Protein AF-A0A7V2CIX1-F1 (afdb_monomer_lite)

pLDDT: mean 84.76, std 13.37, range [49.47, 96.88]

Secondary structure (DSSP, 8-state):
--S------HHHHHHHHHHHHHHHHHHHHHHHHHTTPPPP---HHHH--

Radius of gyration: 15.27 Å; chains: 1; bounding box: 26×29×35 Å

Sequence (49 aa):
TRGESATFQLGHLLLHVCNHGTHHRTQALNMLRHLGVQPPEMDLLVMLK

Foldseek 3Di:
DPPDDDDDDPVVVVVVVVVVVVVVLVVVVVVCVVVVHDRDDDDPVVVVD

Structure (mmCIF, N/CA/C/O backbone):
data_AF-A0A7V2CIX1-F1
#
_entry.id   AF-A0A7V2CIX1-F1
#
loop_
_atom_site.group_PDB
_atom_site.id
_atom_site.type_symbol
_atom_site.label_atom_id
_atom_site.label_alt_id
_atom_site.label_comp_id
_atom_site.label_asym_id
_atom_site.label_entity_id
_atom_site.label_seq_id
_atom_site.pdbx_PDB_ins_code
_atom_site.Cartn_x
_atom_site.Cartn_y
_atom_site.Cartn_z
_atom_site.occupancy
_atom_site.B_iso_or_equiv
_atom_site.auth_seq_id
_atom_site.auth_comp_id
_atom_site.auth_asym_id
_atom_site.auth_atom_id
_atom_site.pdbx_PDB_model_num
ATOM 1 N N . THR A 1 1 ? 12.356 12.707 -13.989 1.00 51.78 1 THR A N 1
ATOM 2 C CA . THR A 1 1 ? 11.710 11.902 -15.047 1.00 51.78 1 THR A CA 1
ATOM 3 C C . THR A 1 1 ? 11.875 12.626 -16.373 1.00 51.78 1 THR A C 1
ATOM 5 O O . THR A 1 1 ? 11.326 13.704 -16.531 1.00 51.78 1 THR A O 1
ATOM 8 N N . ARG A 1 2 ? 12.699 12.111 -17.297 1.00 74.19 2 ARG A N 1
ATOM 9 C CA . ARG A 1 2 ? 12.993 12.750 -18.602 1.00 74.19 2 ARG A CA 1
ATOM 10 C C . ARG A 1 2 ? 12.199 12.136 -19.773 1.00 74.19 2 ARG A C 1
ATOM 12 O O . ARG A 1 2 ? 12.635 12.203 -20.909 1.00 74.19 2 ARG A O 1
ATOM 19 N N . GLY A 1 3 ? 11.049 11.510 -19.498 1.00 78.81 3 GLY A N 1
ATOM 20 C CA . GLY A 1 3 ? 10.230 10.836 -20.521 1.00 78.81 3 GLY A CA 1
ATOM 21 C C . GLY A 1 3 ? 10.831 9.537 -21.077 1.00 78.81 3 GLY A C 1
ATOM 22 O O . GLY A 1 3 ? 10.289 8.958 -22.009 1.00 78.81 3 GLY A O 1
ATOM 23 N N . GLU A 1 4 ? 11.941 9.071 -20.508 1.00 85.69 4 GLU A N 1
ATOM 24 C CA . GLU A 1 4 ? 12.599 7.829 -20.905 1.00 85.69 4 GLU A CA 1
ATOM 25 C C . GLU A 1 4 ? 11.797 6.608 -20.438 1.00 85.69 4 GLU A C 1
ATOM 27 O O . GLU A 1 4 ? 11.278 6.574 -19.318 1.00 85.69 4 GLU A O 1
ATOM 32 N N . SER A 1 5 ? 11.706 5.596 -21.305 1.00 84.75 5 SER A N 1
ATOM 33 C CA . SER A 1 5 ? 11.082 4.316 -20.965 1.00 84.75 5 SER A CA 1
ATOM 34 C C . SER A 1 5 ? 11.971 3.544 -19.994 1.00 84.75 5 SER A C 1
ATOM 36 O O . SER A 1 5 ? 13.157 3.358 -20.252 1.00 84.75 5 SER A O 1
ATOM 38 N N . ALA A 1 6 ? 11.387 3.068 -18.896 1.00 85.12 6 ALA A N 1
ATOM 39 C CA . ALA A 1 6 ? 12.065 2.238 -17.910 1.00 85.12 6 ALA A CA 1
ATOM 40 C C . ALA A 1 6 ? 11.356 0.887 -17.795 1.00 85.12 6 ALA A C 1
ATOM 42 O O . ALA A 1 6 ? 10.126 0.818 -17.750 1.00 85.12 6 ALA A O 1
ATOM 43 N N . THR A 1 7 ? 12.137 -0.189 -17.756 1.00 92.44 7 THR A N 1
ATOM 44 C CA . THR A 1 7 ? 11.635 -1.549 -17.568 1.00 92.44 7 THR A CA 1
ATOM 45 C C . THR A 1 7 ? 11.817 -1.972 -16.118 1.00 92.44 7 THR A C 1
ATOM 47 O O . THR A 1 7 ? 12.835 -1.702 -15.484 1.00 92.44 7 THR A O 1
ATOM 50 N N . PHE A 1 8 ? 10.806 -2.648 -15.583 1.00 92.31 8 PHE A N 1
ATOM 51 C CA . PHE A 1 8 ? 10.804 -3.150 -14.217 1.00 92.31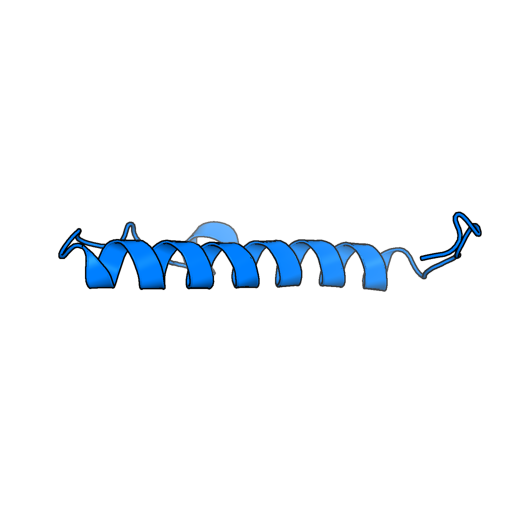 8 PHE A CA 1
ATOM 52 C C . PHE A 1 8 ? 10.241 -4.563 -14.199 1.00 92.31 8 PHE A C 1
ATOM 54 O O . PHE A 1 8 ? 9.376 -4.909 -15.004 1.00 92.31 8 PHE A O 1
ATOM 61 N N . GLN A 1 9 ? 10.692 -5.362 -13.236 1.00 96.88 9 GLN A N 1
ATOM 62 C CA . GLN A 1 9 ? 10.044 -6.635 -12.950 1.00 96.88 9 GLN A CA 1
ATOM 63 C C . GLN A 1 9 ? 8.600 -6.377 -12.518 1.00 96.88 9 GLN A C 1
ATOM 65 O O . GLN A 1 9 ? 8.355 -5.535 -11.650 1.00 96.88 9 GLN A O 1
ATOM 70 N N . LEU A 1 10 ? 7.652 -7.129 -13.081 1.00 95.19 10 LEU A N 1
ATOM 71 C CA . LEU A 1 10 ? 6.224 -6.965 -12.789 1.00 95.19 10 LEU A CA 1
ATOM 72 C C . LEU A 1 10 ? 5.941 -6.997 -11.278 1.00 95.19 10 LEU A C 1
ATOM 74 O O . LEU A 1 10 ? 5.219 -6.145 -10.770 1.00 95.19 10 LEU A O 1
ATOM 78 N N . GLY A 1 11 ? 6.576 -7.917 -10.543 1.00 96.38 11 GLY A N 1
ATOM 79 C CA . GLY A 1 11 ? 6.429 -8.006 -9.088 1.00 96.38 11 GLY A CA 1
ATOM 80 C C . GLY A 1 11 ? 6.838 -6.726 -8.349 1.00 96.38 11 GLY A C 1
ATOM 81 O O . GLY A 1 11 ? 6.155 -6.320 -7.412 1.00 96.38 11 GLY A O 1
ATOM 82 N N . HIS A 1 12 ? 7.891 -6.034 -8.797 1.00 96.19 12 HIS A N 1
ATOM 83 C CA . HIS A 1 12 ? 8.291 -4.753 -8.206 1.00 96.19 12 HIS A CA 1
ATOM 84 C C . HIS A 1 12 ? 7.266 -3.650 -8.474 1.00 96.19 12 HIS A C 1
ATOM 86 O O . HIS A 1 12 ? 6.993 -2.856 -7.577 1.00 96.19 12 HIS A O 1
ATOM 92 N N . LEU A 1 13 ? 6.677 -3.608 -9.673 1.00 95.25 13 LEU A N 1
ATOM 93 C CA . LEU A 1 13 ? 5.625 -2.639 -9.991 1.00 95.25 13 LEU A CA 1
ATOM 94 C C . LEU A 1 13 ? 4.369 -2.878 -9.155 1.00 95.25 13 LEU A C 1
ATOM 96 O O . LEU A 1 13 ? 3.810 -1.926 -8.615 1.00 95.25 13 LEU A O 1
ATOM 100 N N . LEU A 1 14 ? 3.962 -4.137 -8.992 1.00 94.75 14 LEU A N 1
ATOM 101 C CA . LEU A 1 14 ? 2.818 -4.494 -8.154 1.00 94.75 14 LEU A CA 1
ATOM 102 C C . LEU A 1 14 ? 3.055 -4.089 -6.693 1.00 94.75 14 LEU A C 1
ATOM 104 O O . LEU A 1 14 ? 2.225 -3.392 -6.110 1.00 94.75 14 LEU A O 1
ATOM 108 N N . LEU A 1 15 ? 4.220 -4.430 -6.129 1.00 95.12 15 LEU A N 1
ATOM 109 C CA . LEU A 1 15 ? 4.600 -4.012 -4.775 1.00 95.12 15 LEU A CA 1
ATOM 110 C C . LEU A 1 15 ? 4.638 -2.487 -4.632 1.00 95.12 15 LEU A C 1
ATOM 112 O O . LEU A 1 15 ? 4.140 -1.949 -3.644 1.00 95.12 15 LEU A O 1
ATOM 116 N N . HIS A 1 16 ? 5.198 -1.781 -5.617 1.00 93.50 16 HIS A N 1
ATOM 117 C CA . HIS A 1 16 ? 5.231 -0.323 -5.630 1.00 93.50 16 HIS A CA 1
ATOM 118 C C . HIS A 1 16 ? 3.822 0.271 -5.580 1.00 93.50 16 HIS A C 1
ATOM 120 O O . HIS A 1 16 ? 3.564 1.121 -4.732 1.00 93.50 16 HIS A O 1
ATOM 126 N N . VAL A 1 17 ? 2.905 -0.190 -6.434 1.00 93.69 17 VAL A N 1
ATOM 127 C CA . VAL A 1 17 ? 1.526 0.319 -6.481 1.00 93.69 17 VAL A CA 1
ATOM 128 C C . VAL A 1 17 ? 0.797 0.061 -5.161 1.00 93.69 17 VAL A C 1
ATOM 130 O O . VAL A 1 17 ? 0.174 0.981 -4.625 1.00 93.69 17 VAL A O 1
ATOM 133 N N . CYS A 1 18 ? 0.919 -1.141 -4.592 1.00 91.75 18 CYS A N 1
ATOM 134 C CA . CYS A 1 18 ? 0.331 -1.463 -3.289 1.00 91.75 18 CYS A CA 1
ATOM 135 C C . CYS A 1 18 ? 0.878 -0.553 -2.176 1.00 91.75 18 CYS A C 1
ATOM 137 O O . CYS A 1 18 ? 0.106 0.050 -1.426 1.00 91.75 18 CYS A O 1
ATOM 139 N N . ASN A 1 19 ? 2.202 -0.394 -2.102 1.00 91.56 19 ASN A N 1
ATOM 140 C CA . ASN A 1 19 ? 2.848 0.448 -1.094 1.00 91.56 19 ASN A CA 1
ATOM 141 C C . ASN A 1 19 ? 2.498 1.930 -1.274 1.00 91.56 19 ASN A C 1
ATOM 143 O O . ASN A 1 19 ? 2.235 2.628 -0.294 1.00 91.56 19 ASN A O 1
ATOM 147 N N . HIS A 1 20 ? 2.441 2.405 -2.517 1.00 92.88 20 HIS A N 1
ATOM 148 C CA . HIS A 1 20 ? 2.050 3.768 -2.856 1.00 92.88 20 HIS A CA 1
ATOM 149 C C . HIS A 1 20 ? 0.603 4.053 -2.428 1.00 92.88 20 HIS A C 1
ATOM 151 O O . HIS A 1 20 ? 0.334 5.085 -1.814 1.00 92.88 20 HIS A O 1
ATOM 157 N N . GLY A 1 21 ? -0.320 3.113 -2.663 1.00 89.62 21 GLY A N 1
ATOM 158 C CA . GLY A 1 21 ? -1.701 3.212 -2.185 1.00 89.62 21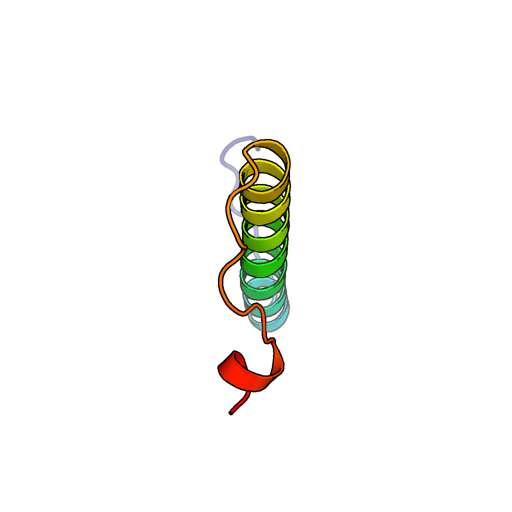 GLY A CA 1
ATOM 159 C C . GLY A 1 21 ? -1.796 3.310 -0.658 1.00 89.62 21 GLY A C 1
ATOM 160 O O . GLY A 1 21 ? -2.512 4.164 -0.135 1.00 89.62 21 GLY A O 1
ATOM 161 N N . THR A 1 22 ? -1.033 2.488 0.069 1.00 88.94 22 THR A N 1
ATOM 162 C CA . THR A 1 22 ? -0.953 2.559 1.539 1.00 88.94 22 THR A CA 1
ATOM 163 C C . THR A 1 22 ? -0.380 3.891 2.022 1.00 88.94 22 THR A C 1
ATOM 165 O O . THR A 1 22 ? -0.933 4.488 2.944 1.00 88.94 22 THR A O 1
ATOM 168 N N . HIS A 1 23 ? 0.671 4.399 1.375 1.00 91.69 23 HIS A N 1
ATOM 169 C CA . HIS A 1 23 ? 1.274 5.688 1.716 1.00 91.69 23 HIS A CA 1
ATOM 170 C C . HIS A 1 23 ? 0.269 6.846 1.614 1.00 91.69 23 HIS A C 1
ATOM 172 O O . HIS A 1 23 ? 0.101 7.602 2.574 1.00 91.69 23 HIS A O 1
ATOM 178 N N . HIS A 1 24 ? -0.453 6.946 0.493 1.00 92.38 24 HIS A N 1
ATOM 179 C CA . HIS A 1 24 ? -1.468 7.991 0.299 1.00 92.38 24 HIS A CA 1
ATOM 180 C C . HIS A 1 24 ? -2.639 7.866 1.265 1.00 92.38 24 HIS A C 1
ATOM 182 O O . HIS A 1 24 ? -3.138 8.876 1.760 1.00 92.38 24 HIS A O 1
ATOM 188 N N . ARG A 1 25 ? -3.054 6.638 1.599 1.00 90.25 25 ARG A N 1
ATOM 189 C CA . ARG A 1 25 ? -4.108 6.413 2.597 1.00 90.25 25 ARG A CA 1
ATOM 190 C C . ARG A 1 25 ? -3.698 6.958 3.963 1.00 90.25 25 ARG A C 1
ATOM 192 O O . ARG A 1 25 ? -4.462 7.703 4.570 1.00 90.25 25 ARG A O 1
ATOM 199 N N . THR A 1 26 ? -2.481 6.659 4.414 1.00 89.06 26 THR A N 1
ATOM 200 C CA . THR A 1 26 ? -1.946 7.201 5.673 1.00 89.06 26 THR A CA 1
ATOM 201 C C . THR A 1 26 ? -1.845 8.725 5.634 1.00 89.06 26 THR A C 1
ATOM 203 O O . THR A 1 26 ? -2.192 9.387 6.612 1.00 89.06 26 THR A O 1
ATOM 206 N N . GLN A 1 27 ? -1.431 9.301 4.502 1.00 93.75 27 GLN A N 1
ATOM 207 C CA . GLN A 1 27 ? -1.380 10.754 4.334 1.00 93.75 27 GLN A CA 1
ATOM 208 C C . GLN A 1 27 ? -2.773 11.392 4.461 1.00 93.75 27 GLN A C 1
ATOM 210 O O . GLN A 1 27 ? -2.939 12.356 5.210 1.00 93.75 27 GLN A O 1
ATOM 215 N N . ALA A 1 28 ? -3.785 10.832 3.795 1.00 91.94 28 ALA A N 1
ATOM 216 C CA . ALA A 1 28 ? -5.168 11.297 3.883 1.00 91.94 28 ALA A C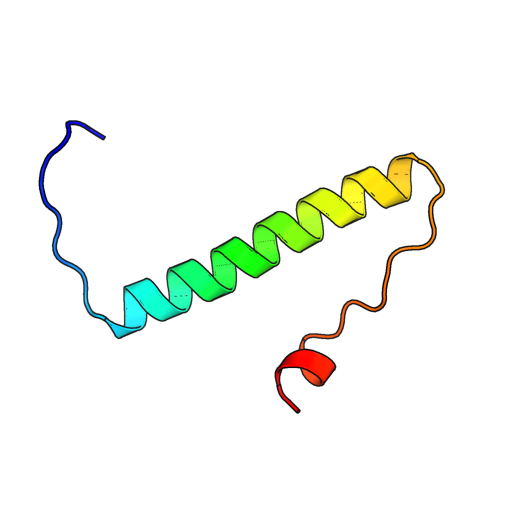A 1
ATOM 217 C C . ALA A 1 28 ? -5.721 11.214 5.310 1.00 91.94 28 ALA A C 1
ATOM 21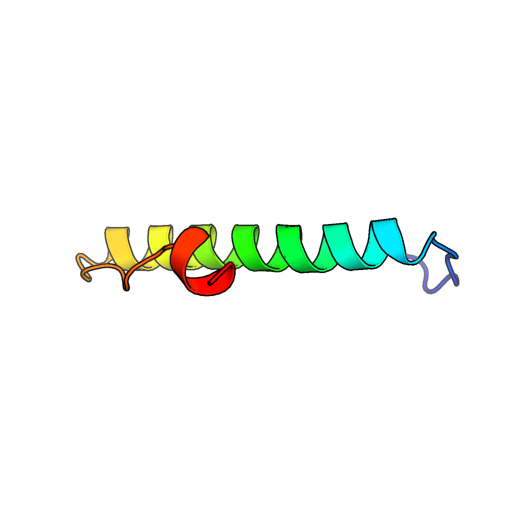9 O O . ALA A 1 28 ? -6.359 12.146 5.795 1.00 91.94 28 ALA A O 1
ATOM 220 N N . LEU A 1 29 ? -5.425 10.129 6.017 1.00 90.62 29 LEU A N 1
ATOM 221 C CA . LEU A 1 29 ? -5.895 9.931 7.386 1.00 90.62 29 LEU A CA 1
ATOM 222 C C . LEU A 1 29 ? -5.239 10.872 8.381 1.00 90.62 29 LEU A C 1
ATOM 224 O O . LEU A 1 29 ? -5.904 11.350 9.296 1.00 90.62 29 LEU A O 1
ATOM 228 N N . ASN A 1 30 ? -3.963 11.188 8.175 1.00 92.38 30 ASN A N 1
ATOM 229 C CA . ASN A 1 30 ? -3.296 12.221 8.950 1.00 92.38 30 ASN A CA 1
ATOM 230 C C . ASN A 1 30 ? -4.000 13.581 8.785 1.00 92.38 30 ASN A C 1
ATOM 232 O O . ASN A 1 30 ? -4.230 14.280 9.770 1.00 92.38 30 ASN A O 1
ATOM 236 N N . MET A 1 31 ? -4.410 13.924 7.558 1.00 95.38 31 MET A N 1
ATOM 2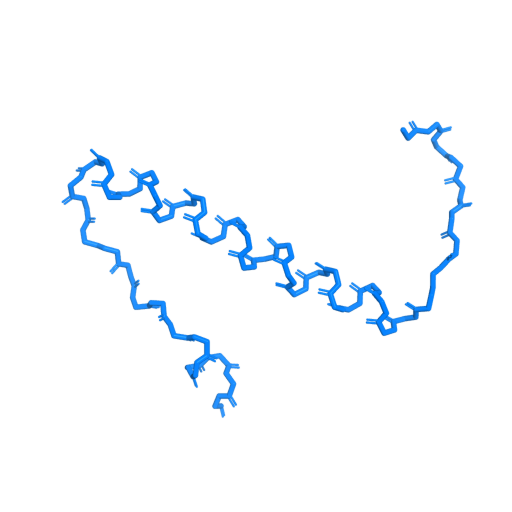37 C CA . MET A 1 31 ? -5.188 15.141 7.300 1.00 95.38 31 MET A CA 1
ATOM 238 C C . MET A 1 31 ? -6.564 15.098 7.980 1.00 95.38 31 MET A C 1
ATOM 240 O O . MET A 1 31 ? -6.928 16.049 8.667 1.00 95.38 31 MET A O 1
ATOM 244 N N . LEU A 1 32 ? -7.302 13.988 7.863 1.00 93.44 32 LEU A N 1
ATOM 245 C CA . LEU A 1 32 ? -8.605 13.817 8.522 1.00 93.44 32 LEU A CA 1
ATOM 246 C C . LEU A 1 32 ? -8.503 13.926 10.050 1.00 93.44 32 LEU A C 1
ATOM 248 O O . LEU A 1 32 ? -9.330 14.589 10.676 1.00 93.44 32 LEU A O 1
ATOM 252 N N . ARG A 1 33 ? -7.446 13.361 10.646 1.00 91.31 33 ARG A N 1
ATOM 253 C CA . ARG A 1 33 ? -7.180 13.461 12.086 1.00 91.31 33 ARG A CA 1
ATOM 254 C C . ARG A 1 33 ? -6.959 14.904 12.533 1.00 91.31 33 ARG A C 1
ATOM 256 O O . ARG A 1 33 ? -7.479 15.290 13.576 1.00 91.31 33 ARG A O 1
ATOM 263 N N . HIS A 1 34 ? -6.223 15.708 11.763 1.00 96.00 34 HIS A N 1
ATOM 264 C CA . HIS A 1 34 ? -6.040 17.132 12.075 1.00 96.00 34 HIS A CA 1
ATOM 265 C C . HIS A 1 34 ? -7.345 17.933 12.014 1.00 96.00 34 HIS A C 1
ATOM 267 O O . HIS A 1 34 ? -7.476 18.932 12.713 1.00 96.00 34 HIS A O 1
ATOM 273 N N . LEU A 1 35 ? -8.321 17.479 11.227 1.00 96.25 35 LEU A N 1
ATOM 274 C CA . LEU A 1 35 ? -9.654 18.077 11.151 1.00 96.25 35 LEU A CA 1
ATOM 275 C C . LEU A 1 35 ? -10.613 17.560 12.240 1.00 96.25 35 LEU A C 1
ATOM 277 O O . LEU A 1 35 ? -11.778 17.946 12.253 1.00 96.25 35 LEU A O 1
ATOM 281 N N . GLY A 1 36 ? -10.158 16.676 13.139 1.00 94.44 36 GLY A N 1
ATOM 282 C CA . GLY A 1 36 ? -11.003 16.059 14.167 1.00 94.44 36 GLY A CA 1
ATOM 283 C C . GLY A 1 36 ? -12.017 15.047 13.618 1.00 94.44 36 GLY A C 1
ATOM 284 O O . GLY A 1 36 ? -12.930 14.646 14.338 1.00 94.44 36 GLY A O 1
ATOM 285 N N . VAL A 1 37 ? -11.873 14.628 12.357 1.00 91.94 37 VAL A N 1
ATOM 286 C CA . VAL A 1 37 ? -12.740 13.627 11.728 1.00 91.94 37 VAL A CA 1
ATOM 287 C C . VAL A 1 37 ? -12.307 12.237 12.181 1.00 91.94 37 VAL A C 1
ATOM 289 O O . VAL A 1 37 ? -11.117 11.916 12.168 1.00 91.94 37 VAL A O 1
ATOM 292 N N . GLN A 1 38 ? -13.275 11.398 12.558 1.00 86.38 38 GLN A N 1
ATOM 293 C CA . GLN A 1 38 ? -12.990 10.001 12.871 1.00 86.38 38 GLN A CA 1
ATOM 294 C C . GLN A 1 38 ? -12.502 9.277 11.608 1.00 86.38 38 GLN A C 1
ATOM 296 O O . GLN A 1 38 ? -13.203 9.295 10.591 1.00 86.38 38 GLN A O 1
ATOM 301 N N . PRO A 1 39 ? -11.303 8.674 11.633 1.00 79.94 39 PRO A N 1
ATOM 302 C CA . PRO A 1 39 ? -10.768 7.990 10.470 1.00 79.94 39 PRO A CA 1
ATOM 303 C C . PRO A 1 39 ? -11.626 6.759 10.125 1.00 79.94 39 PRO A C 1
ATOM 305 O O . PRO A 1 39 ? -12.044 6.045 11.039 1.00 79.94 39 PRO A O 1
ATOM 308 N N . PRO A 1 40 ? -11.877 6.475 8.832 1.00 80.94 40 PRO A N 1
ATOM 309 C CA . PRO A 1 40 ? -12.463 5.200 8.423 1.00 80.94 40 PRO A CA 1
ATOM 310 C C . PRO A 1 40 ? -11.572 4.033 8.867 1.00 80.94 40 PRO A C 1
ATOM 312 O O . PRO A 1 40 ? -10.356 4.204 9.005 1.00 80.94 40 PRO A O 1
ATOM 315 N N . GLU A 1 41 ? -12.163 2.849 9.063 1.00 77.12 41 GLU A N 1
ATOM 316 C CA . GLU A 1 41 ? -11.412 1.647 9.434 1.00 77.12 41 GLU A CA 1
ATOM 317 C C . GLU A 1 41 ? -10.281 1.394 8.431 1.00 77.12 41 GLU A C 1
ATOM 319 O O . GLU A 1 41 ? -10.487 1.080 7.257 1.00 77.12 41 GLU A O 1
ATOM 324 N N . MET A 1 42 ? -9.053 1.567 8.912 1.00 68.75 42 MET A N 1
ATOM 325 C CA . MET A 1 42 ? -7.861 1.114 8.228 1.00 68.75 42 MET A CA 1
ATOM 326 C C . MET A 1 42 ? -7.601 -0.303 8.676 1.00 68.75 42 MET A C 1
ATOM 328 O O . MET A 1 42 ? -6.985 -0.500 9.722 1.00 68.75 42 MET A O 1
ATOM 332 N N . ASP A 1 43 ? -7.996 -1.282 7.881 1.00 63.66 43 ASP A N 1
ATOM 333 C CA . ASP A 1 43 ? -7.458 -2.601 8.125 1.00 63.66 43 ASP A CA 1
ATOM 334 C C . ASP A 1 43 ? -6.862 -3.185 6.856 1.00 63.66 43 ASP A C 1
ATOM 336 O O . ASP A 1 43 ? -7.547 -3.497 5.879 1.00 63.66 43 ASP A O 1
ATOM 340 N N . LEU A 1 44 ? -5.537 -3.331 6.889 1.00 64.81 44 LEU A N 1
ATOM 341 C CA . LEU A 1 44 ? -4.823 -4.162 5.935 1.00 64.81 44 LEU A CA 1
ATOM 342 C C . LEU A 1 44 ? -5.397 -5.590 5.978 1.00 64.81 44 LEU A C 1
ATOM 344 O O . LEU A 1 44 ? -5.475 -6.229 4.936 1.00 64.81 44 LEU A O 1
ATOM 348 N N . LEU A 1 45 ? -5.880 -6.056 7.141 1.00 56.12 45 LEU A N 1
ATOM 349 C CA . LEU A 1 45 ? -6.564 -7.344 7.283 1.00 56.12 45 LEU A CA 1
ATOM 350 C C . LEU A 1 45 ? -7.956 -7.366 6.640 1.00 56.12 45 LEU A C 1
ATOM 352 O O . LEU A 1 45 ? -8.392 -8.438 6.2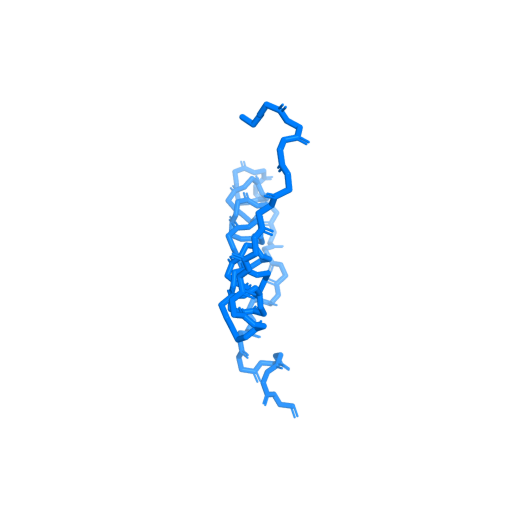42 1.00 56.12 45 LEU A O 1
ATOM 356 N N . VAL A 1 46 ? -8.657 -6.233 6.505 1.00 59.84 46 VAL A N 1
ATOM 357 C CA . VAL A 1 46 ? -9.915 -6.171 5.731 1.00 59.84 46 VAL A CA 1
ATOM 358 C C . VAL A 1 46 ? -9.624 -6.252 4.235 1.00 59.84 46 VAL A C 1
ATOM 360 O O . VAL A 1 46 ? -10.386 -6.876 3.511 1.00 59.84 46 VAL A O 1
ATOM 363 N N . MET A 1 47 ? -8.513 -5.676 3.766 1.00 59.88 47 MET A N 1
ATOM 364 C CA . MET A 1 47 ? -8.115 -5.774 2.354 1.00 59.88 47 MET A CA 1
ATOM 365 C C . MET A 1 47 ? -7.453 -7.108 1.973 1.00 59.88 47 MET A C 1
ATOM 367 O O . MET A 1 47 ? -7.361 -7.410 0.787 1.00 59.88 47 MET A O 1
ATOM 371 N N . LEU A 1 48 ? -6.964 -7.877 2.950 1.00 58.56 48 LEU A N 1
ATOM 372 C CA . LEU A 1 48 ? -6.362 -9.206 2.762 1.00 58.56 48 LEU A CA 1
ATOM 373 C C . LEU A 1 48 ? -7.335 -10.371 3.033 1.00 58.56 48 LEU A C 1
ATOM 375 O O . LEU A 1 48 ? -6.932 -11.525 2.887 1.00 58.56 48 LEU A O 1
ATOM 379 N N . LYS A 1 49 ? -8.571 -10.082 3.456 1.00 49.47 49 LYS A N 1
ATOM 380 C CA . LYS A 1 49 ? -9.674 -11.050 3.566 1.00 49.47 49 LYS A CA 1
ATOM 381 C C . LYS A 1 49 ? -10.406 -11.176 2.238 1.00 49.47 49 LYS A C 1
ATOM 383 O O . LYS A 1 49 ? -10.831 -12.314 1.944 1.00 49.47 49 LYS A O 1
#